Protein AF-A0A6J4HBL7-F1 (afdb_monomer_lite)

Organism: NCBI:txid169975

pLDDT: mean 72.02, std 17.52, range [40.84, 92.69]

Structure (mmCIF, N/CA/C/O backbone):
data_AF-A0A6J4HBL7-F1
#
_entry.id   AF-A0A6J4HBL7-F1
#
loop_
_atom_site.group_PDB
_atom_site.id
_atom_site.type_symbol
_atom_site.label_atom_id
_atom_site.label_alt_id
_atom_site.label_comp_id
_atom_site.label_asym_id
_atom_site.label_entity_id
_atom_site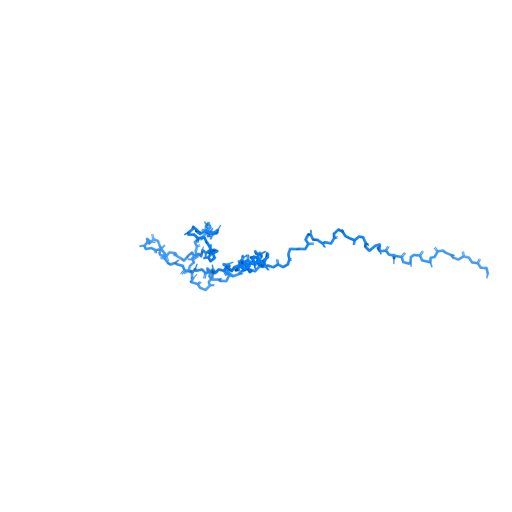.label_seq_id
_atom_site.pdbx_PDB_ins_code
_atom_site.Cartn_x
_atom_site.Cartn_y
_atom_site.Cartn_z
_atom_site.occupancy
_atom_site.B_iso_or_equiv
_atom_site.auth_seq_id
_atom_site.auth_comp_id
_atom_site.auth_asym_id
_atom_site.auth_atom_id
_atom_site.pdbx_PDB_model_num
ATOM 1 N N . MET A 1 1 ? 18.838 7.232 -39.947 1.00 42.38 1 MET A N 1
ATOM 2 C CA . MET A 1 1 ? 18.002 7.260 -38.727 1.00 42.38 1 MET A CA 1
ATOM 3 C C . MET A 1 1 ? 18.308 5.993 -37.943 1.00 42.38 1 MET A C 1
ATOM 5 O O . MET A 1 1 ? 17.717 4.961 -38.219 1.00 42.38 1 MET A O 1
ATOM 9 N N . ASN A 1 2 ? 19.298 6.032 -37.048 1.00 44.47 2 ASN A N 1
ATOM 10 C CA . ASN A 1 2 ? 19.758 4.842 -36.325 1.00 44.47 2 ASN A CA 1
ATOM 11 C C . ASN A 1 2 ? 19.153 4.865 -34.919 1.00 44.47 2 ASN A C 1
ATOM 13 O O . ASN A 1 2 ? 19.718 5.461 -34.007 1.00 44.47 2 ASN A O 1
ATOM 17 N N . GLY A 1 3 ? 17.973 4.263 -34.765 1.00 51.78 3 GLY A N 1
ATOM 18 C CA . GLY A 1 3 ? 17.323 4.060 -33.472 1.00 51.78 3 GLY A CA 1
ATOM 19 C C . GLY A 1 3 ? 18.012 2.938 -32.707 1.00 51.78 3 GLY A C 1
ATOM 20 O O . GLY A 1 3 ? 17.512 1.820 -32.660 1.00 51.78 3 GLY A O 1
ATOM 21 N N . GLN A 1 4 ? 19.185 3.215 -32.139 1.00 54.66 4 GLN A N 1
ATOM 22 C CA . GLN A 1 4 ? 19.795 2.331 -31.153 1.00 54.66 4 GLN A CA 1
ATOM 23 C C . GLN A 1 4 ? 18.934 2.393 -29.887 1.00 54.66 4 GLN A C 1
ATOM 25 O O . GLN A 1 4 ? 19.143 3.237 -29.017 1.00 54.66 4 GLN A O 1
ATOM 30 N N . GLN A 1 5 ? 17.935 1.510 -29.804 1.00 52.06 5 GLN A N 1
ATOM 31 C CA . GLN A 1 5 ? 17.314 1.118 -28.542 1.00 52.06 5 GLN A CA 1
ATOM 32 C C . GLN A 1 5 ? 18.406 0.455 -27.707 1.00 52.06 5 GLN A C 1
ATOM 34 O O . GLN A 1 5 ? 18.637 -0.750 -27.744 1.00 52.06 5 GLN A O 1
ATOM 39 N N . THR A 1 6 ? 19.160 1.296 -27.016 1.00 55.88 6 THR A N 1
ATOM 40 C CA . THR A 1 6 ? 20.059 0.887 -25.956 1.00 55.88 6 THR A CA 1
ATOM 41 C C . THR A 1 6 ? 19.244 0.045 -24.977 1.00 55.88 6 THR A C 1
ATOM 43 O O . THR A 1 6 ? 18.144 0.431 -24.587 1.00 55.88 6 THR A O 1
ATOM 46 N N . GLY A 1 7 ? 19.757 -1.133 -24.614 1.00 54.22 7 GLY A N 1
ATOM 47 C CA . GLY A 1 7 ? 19.111 -2.104 -23.721 1.00 54.22 7 GLY A CA 1
ATOM 48 C C . GLY A 1 7 ? 18.924 -1.623 -22.275 1.00 54.22 7 GLY A C 1
ATOM 49 O O . GLY A 1 7 ? 18.924 -2.437 -21.354 1.00 54.22 7 GLY A O 1
ATOM 50 N N . TRP A 1 8 ? 18.778 -0.313 -22.062 1.00 49.28 8 TRP A N 1
ATOM 51 C CA . TRP A 1 8 ? 18.300 0.291 -20.832 1.00 49.28 8 TRP A CA 1
ATOM 52 C C . TRP A 1 8 ? 16.849 -0.123 -20.640 1.00 49.28 8 TRP A C 1
ATOM 54 O O . TRP A 1 8 ? 15.918 0.561 -21.058 1.00 49.28 8 TRP A O 1
ATOM 64 N N . ARG A 1 9 ? 16.647 -1.264 -19.981 1.00 57.81 9 ARG A N 1
ATOM 65 C CA . ARG A 1 9 ? 15.373 -1.486 -19.307 1.00 57.81 9 ARG A CA 1
ATOM 66 C C . ARG A 1 9 ? 15.310 -0.427 -18.207 1.00 57.81 9 ARG A C 1
ATOM 68 O O . ARG A 1 9 ? 16.208 -0.424 -17.357 1.00 57.81 9 ARG A O 1
ATOM 75 N N . PRO A 1 10 ? 14.336 0.499 -18.234 1.00 61.62 10 PRO A N 1
ATOM 76 C CA . PRO A 1 10 ? 14.184 1.443 -17.143 1.00 61.62 10 PRO A CA 1
ATOM 77 C C . PRO A 1 10 ? 14.087 0.651 -15.831 1.00 61.62 10 PRO A C 1
ATOM 79 O O . PRO A 1 10 ? 13.518 -0.449 -15.823 1.00 61.62 10 PRO A O 1
ATOM 82 N N . PRO A 1 11 ? 14.689 1.144 -14.735 1.00 67.75 11 PRO A N 1
ATOM 83 C CA . PRO A 1 11 ? 14.583 0.471 -13.452 1.00 67.75 11 PRO A CA 1
ATOM 84 C C . PRO A 1 11 ? 13.101 0.280 -13.143 1.00 67.75 11 PRO A C 1
ATOM 86 O O . PRO A 1 11 ? 12.332 1.241 -13.199 1.00 67.75 11 PRO A O 1
ATOM 89 N N . ARG A 1 12 ? 12.705 -0.968 -12.865 1.00 72.69 12 ARG A N 1
ATOM 90 C CA . ARG A 1 12 ? 11.325 -1.297 -12.504 1.00 72.69 12 ARG A CA 1
ATOM 91 C C . ARG A 1 12 ? 10.933 -0.432 -11.314 1.00 72.69 12 ARG A C 1
ATOM 93 O O . ARG A 1 12 ? 11.519 -0.540 -10.235 1.00 72.69 12 ARG A O 1
ATOM 100 N N . ARG A 1 13 ? 9.994 0.479 -11.548 1.00 81.81 13 ARG A N 1
ATOM 101 C CA . ARG A 1 13 ? 9.453 1.367 -10.530 1.00 81.81 13 ARG A CA 1
ATOM 102 C C . ARG A 1 13 ? 8.247 0.685 -9.922 1.00 81.81 13 ARG A C 1
ATOM 104 O O . ARG A 1 13 ? 7.348 0.239 -10.626 1.00 81.81 13 ARG A O 1
ATOM 111 N N . PHE A 1 14 ? 8.268 0.601 -8.605 1.00 85.88 14 PHE A N 1
ATOM 112 C CA . PHE A 1 14 ? 7.190 0.020 -7.835 1.00 85.88 14 PHE A CA 1
ATOM 113 C C . PHE A 1 14 ? 6.673 1.064 -6.857 1.00 85.88 14 PHE A C 1
ATOM 115 O O . PHE A 1 14 ? 7.455 1.747 -6.186 1.00 85.88 14 PHE A O 1
ATOM 122 N N . SER A 1 15 ? 5.354 1.143 -6.753 1.00 87.56 15 SER A N 1
ATOM 123 C CA . SER A 1 15 ? 4.650 2.082 -5.888 1.00 87.56 15 SER A CA 1
ATOM 124 C C . SER A 1 15 ? 3.736 1.314 -4.943 1.00 87.56 15 SER A C 1
ATOM 126 O O . SER A 1 15 ? 3.088 0.350 -5.344 1.00 87.56 15 SER A O 1
ATOM 128 N N . VAL A 1 16 ? 3.691 1.732 -3.677 1.00 89.50 16 VAL A N 1
ATOM 129 C CA . VAL A 1 16 ? 2.739 1.203 -2.690 1.00 89.50 16 VAL A CA 1
ATOM 130 C C . VAL A 1 16 ? 1.545 2.140 -2.646 1.00 89.50 16 VAL A C 1
ATOM 132 O O . VAL A 1 16 ? 1.713 3.355 -2.557 1.00 89.50 16 VAL A O 1
ATOM 135 N N . THR A 1 17 ? 0.346 1.581 -2.647 1.00 90.12 17 THR A N 1
ATOM 136 C CA . THR A 1 17 ? -0.903 2.312 -2.455 1.00 90.12 17 THR A CA 1
ATOM 137 C C . THR A 1 17 ? -1.654 1.693 -1.288 1.00 90.12 17 THR A C 1
ATOM 139 O O . THR A 1 17 ? -1.721 0.472 -1.164 1.00 90.12 17 THR A O 1
ATOM 142 N N . VAL A 1 18 ? -2.211 2.531 -0.416 1.00 91.88 18 VAL A N 1
ATOM 143 C CA . VAL A 1 18 ? -3.063 2.101 0.696 1.00 91.88 18 VAL A CA 1
ATOM 144 C C . VAL A 1 18 ? -4.490 2.515 0.395 1.00 91.88 18 VAL A C 1
ATOM 146 O O . VAL A 1 18 ? -4.752 3.658 0.031 1.00 91.88 18 VAL A O 1
ATOM 149 N N . GLN A 1 19 ? -5.412 1.574 0.541 1.00 89.25 19 GLN A N 1
ATOM 150 C CA . GLN A 1 19 ? -6.821 1.767 0.235 1.00 89.25 19 GLN A CA 1
ATOM 151 C C . GLN A 1 19 ? -7.685 1.294 1.402 1.00 89.25 19 GLN A C 1
ATOM 153 O O . GLN A 1 19 ? -7.411 0.271 2.035 1.00 89.25 19 GLN A O 1
ATOM 158 N N . ARG A 1 20 ? -8.756 2.042 1.669 1.00 86.88 20 ARG A N 1
ATOM 159 C CA . ARG A 1 20 ? -9.786 1.673 2.641 1.00 86.88 20 ARG A CA 1
ATOM 160 C C . ARG A 1 20 ? -10.917 0.958 1.917 1.00 86.88 20 ARG A C 1
ATOM 162 O O . ARG A 1 20 ? -11.417 1.481 0.921 1.00 86.88 20 ARG A O 1
ATOM 169 N N . LEU A 1 21 ? -11.344 -0.211 2.397 1.00 82.44 21 LEU A N 1
ATOM 170 C CA . LEU A 1 21 ? -12.498 -0.877 1.786 1.00 82.44 21 LEU A CA 1
ATOM 171 C C . LEU A 1 21 ? -13.805 -0.233 2.246 1.00 82.44 21 LEU A C 1
ATOM 173 O O . LEU A 1 21 ? -13.960 0.167 3.398 1.00 82.44 21 LEU A O 1
ATOM 177 N N . ALA A 1 22 ? -14.766 -0.177 1.325 1.00 75.31 22 ALA A N 1
ATOM 178 C CA . ALA A 1 22 ? -16.072 0.438 1.543 1.00 75.31 22 ALA A CA 1
ATOM 179 C C . ALA A 1 22 ? -17.042 -0.422 2.381 1.00 75.31 22 ALA A C 1
ATOM 181 O O . ALA A 1 22 ? -18.160 0.014 2.645 1.00 75.31 22 ALA A O 1
ATOM 182 N N . ARG A 1 23 ? -16.654 -1.640 2.795 1.00 66.81 23 ARG A N 1
ATOM 183 C CA . ARG A 1 23 ? -17.502 -2.527 3.608 1.00 66.81 23 ARG A CA 1
ATOM 184 C C . ARG A 1 23 ? -17.095 -2.497 5.083 1.00 66.81 23 ARG A C 1
ATOM 186 O O . ARG A 1 23 ? -15.920 -2.708 5.363 1.00 66.81 23 ARG A O 1
ATOM 193 N N . PRO A 1 24 ? -18.042 -2.293 6.016 1.00 64.00 24 PRO A N 1
ATOM 194 C CA . PRO A 1 24 ? -17.804 -2.474 7.444 1.00 64.00 24 PRO A CA 1
ATOM 195 C C . PRO A 1 24 ? -17.373 -3.915 7.781 1.00 64.00 24 PRO A C 1
ATOM 197 O O . PRO A 1 24 ? -17.942 -4.848 7.208 1.00 64.00 24 PRO A O 1
ATOM 200 N N . PRO A 1 25 ? -16.436 -4.114 8.729 1.00 66.19 25 PRO A N 1
ATOM 201 C CA . PRO A 1 25 ? -15.584 -3.089 9.348 1.00 66.19 25 PRO A CA 1
ATOM 202 C C . PRO A 1 25 ? -14.644 -2.520 8.285 1.00 66.19 25 PRO A C 1
ATOM 204 O O . PRO A 1 25 ? -13.990 -3.323 7.654 1.00 66.19 25 PRO A O 1
ATOM 207 N N . MET A 1 26 ? -14.608 -1.197 8.061 1.00 78.88 26 MET A N 1
ATOM 208 C CA . MET A 1 26 ? -13.858 -0.537 6.972 1.00 78.88 26 MET A CA 1
ATOM 209 C C . MET A 1 26 ? -12.348 -0.767 7.135 1.00 78.88 26 MET A C 1
ATOM 211 O O . MET A 1 26 ? -11.690 0.045 7.791 1.00 78.88 26 MET A O 1
ATOM 215 N N . PRO A 1 27 ? -11.764 -1.845 6.587 1.00 86.12 27 PRO A N 1
ATOM 216 C CA . PRO A 1 27 ? -10.393 -2.182 6.865 1.00 86.12 27 PRO A CA 1
ATOM 217 C C . PRO A 1 27 ? -9.488 -1.443 5.888 1.00 86.12 27 PRO A C 1
ATOM 219 O O . PRO A 1 27 ? -9.872 -1.094 4.765 1.00 86.12 27 PRO A O 1
ATOM 222 N N . TRP A 1 28 ? -8.244 -1.273 6.294 1.00 89.00 28 TRP A N 1
ATOM 223 C CA . TRP A 1 28 ? -7.183 -0.802 5.427 1.00 89.00 28 TRP A CA 1
ATOM 224 C C . TRP A 1 28 ? -6.468 -1.986 4.792 1.00 89.00 28 TRP A C 1
ATOM 226 O O . TRP A 1 28 ? -6.266 -3.030 5.410 1.00 89.00 28 TRP A O 1
ATOM 236 N N . THR A 1 29 ? -6.082 -1.835 3.536 1.00 91.69 29 THR A N 1
ATOM 237 C CA . THR A 1 29 ? -5.242 -2.795 2.824 1.00 91.69 29 THR A CA 1
ATOM 238 C C . THR A 1 29 ? -4.229 -2.041 1.975 1.00 91.69 29 THR A C 1
ATOM 240 O O . THR A 1 29 ? -4.399 -0.852 1.700 1.00 91.69 29 THR A O 1
ATOM 243 N N . TRP A 1 30 ? -3.154 -2.719 1.594 1.00 92.00 30 TRP A N 1
ATOM 244 C CA . TRP A 1 30 ? -2.108 -2.170 0.746 1.00 92.00 30 TRP A CA 1
ATOM 245 C C . TRP A 1 30 ? -1.947 -3.013 -0.515 1.00 92.00 30 TRP A C 1
ATOM 247 O O . TRP A 1 30 ? -2.160 -4.230 -0.511 1.00 92.00 30 TRP A O 1
ATOM 257 N N . THR A 1 31 ? -1.528 -2.344 -1.581 1.00 92.69 31 THR A N 1
ATOM 258 C CA . THR A 1 31 ? -1.309 -2.924 -2.901 1.00 92.69 31 THR A CA 1
ATOM 259 C C . THR A 1 31 ? -0.030 -2.336 -3.489 1.00 92.69 31 THR A C 1
ATOM 261 O O . THR A 1 31 ? 0.255 -1.154 -3.311 1.00 92.69 31 THR A O 1
ATOM 264 N N . ILE A 1 32 ? 0.769 -3.163 -4.152 1.00 91.38 32 ILE A N 1
ATOM 265 C CA . ILE A 1 32 ? 1.981 -2.773 -4.866 1.00 91.38 32 ILE A CA 1
ATOM 266 C C . ILE A 1 32 ? 1.679 -2.838 -6.354 1.00 91.38 32 ILE A C 1
ATOM 268 O O . ILE A 1 32 ? 1.275 -3.884 -6.863 1.00 91.38 32 ILE A O 1
ATOM 272 N N . HIS A 1 33 ? 1.905 -1.722 -7.033 1.00 88.88 33 HIS A N 1
ATOM 273 C CA . HIS A 1 33 ? 1.780 -1.588 -8.476 1.00 88.88 33 HIS A CA 1
ATOM 274 C C . HIS A 1 33 ? 3.176 -1.459 -9.085 1.00 88.88 33 HIS A C 1
ATOM 276 O O . HIS A 1 33 ? 4.033 -0.766 -8.531 1.00 88.88 33 HIS A O 1
ATOM 282 N N . GLU A 1 34 ? 3.406 -2.145 -10.201 1.00 86.81 34 GLU A N 1
ATOM 283 C CA . GLU A 1 34 ? 4.555 -1.887 -11.071 1.00 86.81 34 GLU A CA 1
ATOM 284 C C . GLU A 1 34 ? 4.125 -0.823 -12.089 1.00 86.81 34 GLU A C 1
ATOM 286 O O . GLU A 1 34 ? 3.0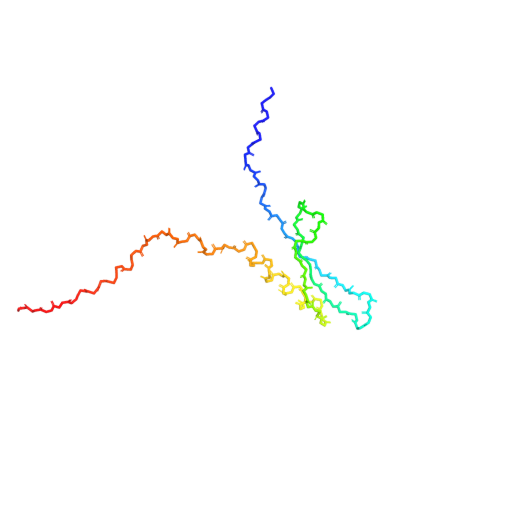30 -0.918 -12.632 1.00 86.81 34 GLU A O 1
ATOM 291 N N . ASP A 1 35 ? 4.953 0.196 -12.319 1.00 80.38 35 ASP A N 1
ATOM 292 C CA . ASP A 1 35 ? 4.614 1.377 -13.144 1.00 80.38 35 ASP A CA 1
ATOM 293 C C . ASP A 1 35 ? 4.199 1.007 -14.584 1.00 80.38 35 ASP A C 1
ATOM 295 O O . ASP A 1 35 ? 3.410 1.703 -15.212 1.00 80.38 35 ASP A O 1
ATOM 299 N N . ASP A 1 36 ? 4.713 -0.121 -15.084 1.00 77.62 36 ASP A N 1
ATOM 300 C CA . ASP A 1 36 ? 4.454 -0.652 -16.428 1.00 77.62 36 ASP A CA 1
ATOM 301 C C . ASP A 1 36 ? 3.262 -1.636 -16.466 1.00 77.62 36 ASP A C 1
ATOM 303 O O . ASP A 1 36 ? 2.845 -2.079 -17.534 1.00 77.62 36 ASP A O 1
ATOM 307 N N . ALA A 1 37 ? 2.693 -1.991 -15.306 1.00 76.38 37 ALA A N 1
ATOM 308 C CA . ALA A 1 37 ? 1.644 -2.997 -15.185 1.00 76.38 37 ALA A CA 1
ATOM 309 C C . ALA A 1 37 ? 0.282 -2.373 -14.852 1.00 76.38 37 ALA A C 1
ATOM 311 O O . ALA A 1 37 ? 0.109 -1.654 -13.869 1.00 76.38 37 ALA A O 1
ATOM 312 N N . THR A 1 38 ? -0.732 -2.720 -15.648 1.00 75.56 38 THR A N 1
ATOM 313 C CA . THR A 1 38 ? -2.131 -2.356 -15.366 1.00 75.56 38 THR A CA 1
ATOM 314 C C . THR A 1 38 ? -2.684 -3.106 -14.152 1.00 75.56 38 THR A C 1
ATOM 316 O O . THR A 1 38 ? -3.567 -2.604 -13.456 1.00 75.56 38 THR A O 1
ATOM 319 N N . GLU A 1 39 ? -2.162 -4.300 -13.874 1.00 82.56 39 GLU A N 1
ATOM 320 C CA . GLU A 1 39 ? -2.597 -5.124 -12.752 1.00 82.56 39 GLU A CA 1
ATOM 321 C C . GLU A 1 39 ? -1.716 -4.922 -11.513 1.00 82.56 39 GLU A C 1
ATOM 323 O O . GLU A 1 39 ? -0.504 -4.715 -11.623 1.00 82.56 39 GLU A O 1
ATOM 328 N N . PRO A 1 40 ? -2.304 -4.998 -10.306 1.00 82.88 40 PRO A N 1
ATOM 329 C CA . PRO A 1 40 ? -1.534 -4.932 -9.077 1.00 82.88 40 PRO A CA 1
ATOM 330 C C . PRO A 1 40 ? -0.570 -6.117 -8.994 1.00 82.88 40 PRO A C 1
ATOM 332 O O . PRO A 1 40 ? -0.989 -7.272 -8.920 1.00 82.88 40 PRO A O 1
ATOM 335 N N . TYR A 1 41 ? 0.726 -5.816 -8.945 1.00 85.44 41 TYR A N 1
ATOM 336 C CA . TYR A 1 41 ? 1.787 -6.814 -8.830 1.00 85.44 41 TYR A CA 1
ATOM 337 C C . TYR A 1 41 ? 1.647 -7.635 -7.544 1.00 85.44 41 TYR A C 1
ATOM 339 O O . TYR A 1 41 ? 1.817 -8.854 -7.537 1.00 85.44 41 TYR A O 1
ATOM 347 N N . HIS A 1 42 ? 1.313 -6.968 -6.436 1.00 86.00 42 HIS A N 1
ATOM 348 C CA . HIS A 1 42 ? 1.061 -7.652 -5.178 1.00 86.00 42 HIS A CA 1
ATOM 349 C C . HIS A 1 42 ? -0.042 -6.972 -4.379 1.00 86.00 42 HIS A C 1
ATOM 351 O O . HIS A 1 42 ? -0.100 -5.752 -4.292 1.00 86.00 42 HIS A O 1
ATOM 357 N N . ARG A 1 43 ? -0.908 -7.765 -3.754 1.00 85.50 43 ARG A N 1
ATOM 358 C CA . ARG A 1 43 ? -1.984 -7.281 -2.888 1.00 85.50 43 ARG A CA 1
ATOM 359 C C . ARG A 1 43 ? -1.839 -7.902 -1.513 1.00 85.50 43 ARG A C 1
ATOM 361 O O . ARG A 1 43 ? -1.494 -9.079 -1.406 1.00 85.50 43 ARG A O 1
ATOM 368 N N . SER A 1 44 ? -2.138 -7.136 -0.472 1.00 84.75 44 SER A N 1
ATOM 369 C CA . SER A 1 44 ? -2.207 -7.696 0.870 1.00 84.75 44 SER A CA 1
ATOM 370 C C . SER A 1 44 ? -3.340 -8.716 0.961 1.00 84.75 44 SER A C 1
ATOM 372 O O . SER A 1 44 ? -4.493 -8.420 0.643 1.00 84.75 44 SER A O 1
ATOM 374 N N . SER A 1 45 ? -3.021 -9.905 1.467 1.00 84.06 45 SER A N 1
ATOM 375 C CA . SER A 1 45 ? -4.019 -10.901 1.878 1.00 84.06 45 SER A CA 1
ATOM 376 C C . SER A 1 45 ? -4.639 -10.583 3.243 1.00 84.06 45 SER A C 1
ATOM 378 O O . SER A 1 45 ? -5.578 -11.254 3.661 1.00 84.06 45 SER A O 1
ATOM 380 N N . ARG A 1 46 ? -4.091 -9.597 3.969 1.00 85.06 46 ARG A N 1
ATOM 381 C CA . ARG A 1 46 ? -4.544 -9.190 5.304 1.00 85.06 46 ARG A CA 1
ATOM 382 C C . ARG A 1 46 ? -5.169 -7.803 5.281 1.00 85.06 46 ARG A C 1
ATOM 384 O O . ARG A 1 46 ? -4.789 -6.939 4.490 1.00 85.06 46 ARG A O 1
ATOM 391 N N . PHE A 1 47 ? -6.087 -7.612 6.213 1.00 87.81 47 PHE A N 1
ATOM 392 C CA . PHE A 1 47 ? -6.751 -6.353 6.494 1.00 87.81 47 PHE A CA 1
ATOM 393 C C . PHE A 1 47 ? -6.207 -5.757 7.793 1.00 87.81 47 PHE A C 1
ATOM 395 O O . PHE A 1 47 ? -5.954 -6.492 8.747 1.00 87.81 47 PHE A O 1
ATOM 402 N N . TYR A 1 48 ? -6.030 -4.440 7.809 1.00 87.25 48 TYR A N 1
ATOM 403 C CA . TYR A 1 48 ? -5.426 -3.678 8.899 1.00 87.25 48 TYR A CA 1
ATOM 404 C C . TYR A 1 48 ? -6.432 -2.696 9.499 1.00 87.25 48 TYR A C 1
ATOM 406 O O . TYR A 1 48 ? -7.339 -2.221 8.811 1.00 87.25 48 TYR A O 1
ATOM 414 N N . GLY A 1 49 ? -6.256 -2.374 10.782 1.00 85.75 49 GLY A N 1
ATOM 415 C CA . GLY A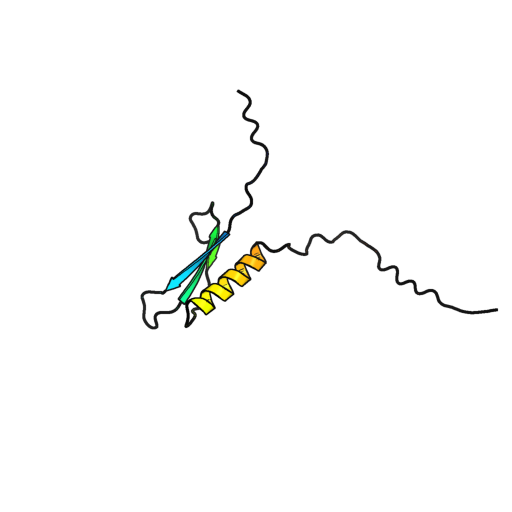 1 49 ? -7.086 -1.385 11.479 1.00 85.75 49 GLY A CA 1
ATOM 416 C C . GLY A 1 49 ? -6.764 0.064 11.100 1.00 85.75 49 GLY A C 1
ATOM 417 O O . GLY A 1 49 ? -7.634 0.925 11.213 1.00 85.75 49 GLY A O 1
ATOM 418 N N . SER A 1 50 ? -5.554 0.314 10.585 1.00 88.44 50 SER A N 1
ATOM 419 C CA . SER A 1 50 ? -5.019 1.662 10.350 1.00 88.44 50 SER A CA 1
ATOM 420 C C . SER A 1 50 ? -4.292 1.779 9.010 1.00 88.44 50 SER A C 1
ATOM 422 O O . SER A 1 50 ? -3.693 0.814 8.521 1.00 88.44 50 SER A O 1
ATOM 424 N N . ALA A 1 51 ? -4.310 2.983 8.434 1.00 89.00 51 ALA A N 1
ATOM 425 C CA . ALA A 1 51 ? -3.638 3.284 7.172 1.00 89.00 51 ALA A CA 1
ATOM 426 C C . ALA A 1 51 ? -2.112 3.185 7.306 1.00 89.00 51 ALA A C 1
ATOM 428 O O . ALA A 1 51 ? -1.446 2.662 6.416 1.00 89.00 51 ALA A O 1
ATOM 429 N N . GLU A 1 52 ? -1.567 3.638 8.434 1.00 91.00 52 GLU A N 1
ATOM 430 C CA . GLU A 1 52 ? -0.140 3.619 8.751 1.00 91.00 52 GLU A CA 1
ATOM 431 C C . GLU A 1 52 ? 0.391 2.190 8.840 1.00 91.00 52 GLU A C 1
ATOM 433 O O . GLU A 1 52 ? 1.466 1.894 8.323 1.00 91.00 52 GLU A O 1
ATOM 438 N N . GLU A 1 53 ? -0.382 1.290 9.448 1.00 89.94 53 GLU A N 1
ATOM 439 C CA . GLU A 1 53 ? -0.016 -0.119 9.589 1.00 89.94 53 GLU A CA 1
ATOM 440 C C . GLU A 1 53 ? 0.009 -0.809 8.218 1.00 89.94 53 GLU A C 1
ATOM 442 O O . GLU A 1 53 ? 0.985 -1.476 7.868 1.00 89.94 53 GLU A O 1
ATOM 447 N N . ALA A 1 54 ? -1.007 -0.557 7.384 1.00 90.88 54 ALA A N 1
ATOM 448 C CA . ALA A 1 54 ? -1.027 -1.031 6.004 1.00 90.88 54 ALA A CA 1
ATOM 449 C C . ALA A 1 54 ? 0.141 -0.451 5.181 1.00 90.88 54 ALA A C 1
ATOM 451 O O . ALA A 1 54 ? 0.807 -1.184 4.448 1.00 90.88 54 ALA A O 1
ATOM 452 N N . TRP A 1 55 ? 0.433 0.844 5.328 1.00 90.19 55 TRP A N 1
ATOM 453 C CA . TRP A 1 55 ? 1.536 1.514 4.636 1.00 90.19 55 TRP A CA 1
ATOM 454 C C . TRP A 1 55 ? 2.896 0.941 5.034 1.00 90.19 55 TRP A C 1
ATOM 456 O O . TRP A 1 55 ? 3.711 0.625 4.165 1.00 90.19 55 TRP A O 1
ATOM 466 N N . ALA A 1 56 ? 3.137 0.768 6.335 1.00 91.75 56 ALA A N 1
ATOM 467 C CA . ALA A 1 56 ? 4.385 0.235 6.865 1.00 91.75 56 ALA A CA 1
ATOM 468 C C . ALA A 1 56 ? 4.663 -1.175 6.328 1.00 91.75 56 ALA A C 1
ATOM 470 O O . ALA A 1 56 ? 5.777 -1.456 5.876 1.00 91.75 56 ALA A O 1
ATOM 471 N N . VAL A 1 57 ? 3.646 -2.045 6.299 1.00 91.44 57 VAL A N 1
ATOM 472 C CA . VAL A 1 57 ? 3.801 -3.400 5.753 1.00 91.44 57 VAL A CA 1
ATOM 473 C C . VAL A 1 57 ? 4.016 -3.376 4.239 1.00 91.44 57 VAL A C 1
ATOM 475 O O . VAL A 1 57 ? 4.922 -4.052 3.748 1.00 91.44 57 VAL A O 1
ATOM 478 N N . GLY A 1 58 ? 3.247 -2.573 3.497 1.00 91.31 58 GLY A N 1
ATOM 479 C CA . GLY A 1 58 ? 3.424 -2.432 2.051 1.00 91.31 58 GLY A CA 1
ATOM 480 C C . GLY A 1 58 ? 4.817 -1.914 1.680 1.00 91.31 58 GLY A C 1
ATOM 481 O O . GLY A 1 58 ? 5.452 -2.443 0.769 1.00 91.31 58 GLY A O 1
ATOM 482 N N . ARG A 1 59 ? 5.353 -0.946 2.435 1.00 89.25 59 ARG A N 1
ATOM 483 C CA . ARG A 1 59 ? 6.725 -0.437 2.273 1.00 89.25 59 ARG A CA 1
ATOM 484 C C . ARG A 1 59 ? 7.778 -1.487 2.602 1.00 89.25 59 ARG A C 1
ATOM 486 O O . ARG A 1 59 ? 8.729 -1.617 1.841 1.00 89.25 59 ARG A O 1
ATOM 493 N N . ALA A 1 60 ? 7.608 -2.259 3.673 1.00 90.06 60 ALA A N 1
ATOM 494 C CA . ALA A 1 60 ? 8.527 -3.346 4.005 1.00 90.06 60 ALA A CA 1
ATOM 495 C C . ALA A 1 60 ? 8.569 -4.418 2.900 1.00 90.06 60 ALA A C 1
ATOM 497 O O 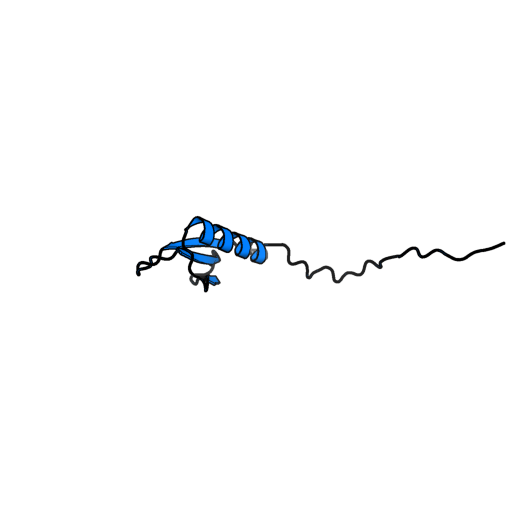. ALA A 1 60 ? 9.643 -4.908 2.554 1.00 90.06 60 ALA A O 1
ATOM 498 N N . MET A 1 61 ? 7.417 -4.750 2.308 1.00 87.88 61 MET A N 1
ATOM 499 C CA . MET A 1 61 ? 7.348 -5.661 1.162 1.00 87.88 61 MET A CA 1
ATOM 500 C C . MET A 1 61 ? 7.979 -5.058 -0.090 1.00 87.88 61 MET A C 1
ATOM 502 O O . MET A 1 61 ? 8.763 -5.733 -0.750 1.00 87.88 61 MET A O 1
ATOM 506 N N . LEU A 1 62 ? 7.722 -3.780 -0.374 1.00 86.75 62 LEU A N 1
ATOM 507 C CA . LEU A 1 62 ? 8.386 -3.061 -1.457 1.00 86.75 62 LEU A CA 1
ATOM 508 C C . LEU A 1 62 ? 9.914 -3.100 -1.294 1.00 86.75 62 LEU A C 1
ATOM 510 O O . LEU A 1 62 ? 10.615 -3.447 -2.236 1.00 86.75 62 LEU A O 1
ATOM 514 N N . THR A 1 63 ? 10.433 -2.831 -0.094 1.00 85.69 63 THR A N 1
ATOM 515 C CA . THR A 1 63 ? 11.871 -2.913 0.200 1.00 85.69 63 THR A CA 1
ATOM 516 C C . THR A 1 63 ? 12.427 -4.323 0.018 1.00 85.69 63 THR A C 1
ATOM 518 O O . THR A 1 63 ? 13.580 -4.459 -0.365 1.00 85.69 63 THR A O 1
ATOM 521 N N . ARG A 1 64 ? 11.640 -5.382 0.245 1.00 83.19 64 ARG A N 1
ATOM 522 C CA . ARG A 1 64 ? 12.057 -6.761 -0.071 1.00 83.19 64 ARG A CA 1
ATOM 523 C C . ARG A 1 64 ? 12.079 -7.035 -1.575 1.00 83.19 64 ARG A C 1
ATOM 525 O O . ARG A 1 64 ? 12.944 -7.774 -2.025 1.00 83.19 64 ARG A O 1
ATOM 532 N N . LEU A 1 65 ? 11.158 -6.442 -2.335 1.00 78.00 65 LEU A N 1
ATOM 533 C CA . LEU A 1 65 ? 11.095 -6.574 -3.795 1.00 78.00 65 LEU A CA 1
ATOM 534 C C . LEU A 1 65 ? 12.217 -5.803 -4.501 1.00 78.00 65 LEU A C 1
ATOM 536 O O . LEU A 1 65 ? 12.774 -6.291 -5.478 1.00 78.00 65 LEU A O 1
ATOM 540 N N . THR A 1 66 ? 12.546 -4.605 -4.013 1.00 75.19 66 THR A N 1
ATOM 541 C CA . THR A 1 66 ? 13.582 -3.733 -4.594 1.00 75.19 66 THR A CA 1
ATOM 542 C C . THR A 1 66 ? 14.928 -3.842 -3.887 1.00 75.19 66 THR A C 1
ATOM 544 O O . THR A 1 66 ? 15.900 -3.218 -4.308 1.00 75.19 66 THR A O 1
ATOM 547 N N . GLY A 1 67 ? 14.981 -4.556 -2.766 1.00 67.56 67 GLY A N 1
ATOM 548 C CA . GLY A 1 67 ? 16.200 -4.771 -2.005 1.00 67.56 67 GLY A CA 1
ATOM 549 C C . GLY A 1 67 ? 17.199 -5.599 -2.812 1.00 67.56 67 GLY A C 1
ATOM 550 O O . GLY A 1 67 ? 16.797 -6.396 -3.663 1.00 67.56 67 GLY A O 1
ATOM 551 N N . PRO A 1 68 ? 18.507 -5.434 -2.562 1.00 55.31 68 PRO A N 1
ATOM 552 C CA . PRO A 1 68 ? 19.509 -6.288 -3.172 1.00 55.31 68 PRO A CA 1
ATOM 553 C C . PRO A 1 68 ? 19.246 -7.718 -2.707 1.00 55.31 68 PRO A C 1
ATOM 555 O O . PRO A 1 68 ? 19.419 -8.051 -1.536 1.00 55.31 68 PRO A O 1
ATOM 558 N N . ASN A 1 69 ? 18.784 -8.555 -3.627 1.00 48.91 69 ASN A N 1
ATOM 559 C CA . ASN A 1 69 ? 18.653 -9.978 -3.397 1.00 48.91 69 ASN A CA 1
ATOM 560 C C . ASN A 1 69 ? 20.050 -10.521 -3.025 1.00 48.91 69 ASN A C 1
ATOM 562 O O . ASN A 1 69 ? 20.959 -10.398 -3.848 1.00 48.91 69 ASN A O 1
ATOM 566 N N . PRO A 1 70 ? 20.294 -11.096 -1.831 1.00 48.84 70 PRO A N 1
ATOM 567 C CA . PRO A 1 70 ? 21.626 -11.598 -1.495 1.00 48.84 70 PRO A CA 1
ATOM 568 C C . PRO A 1 70 ? 22.036 -12.860 -2.282 1.00 48.84 70 PRO A C 1
ATOM 570 O O . PRO A 1 70 ? 23.132 -13.371 -2.064 1.00 48.84 70 PRO A O 1
ATOM 573 N N . VAL A 1 71 ? 21.235 -13.366 -3.229 1.00 50.50 71 VAL A N 1
ATOM 574 C CA . VAL A 1 71 ? 21.562 -14.585 -4.007 1.00 50.50 71 VAL A CA 1
ATOM 575 C C . VAL A 1 71 ? 22.437 -14.362 -5.246 1.00 50.50 71 VAL A C 1
ATOM 577 O O . VAL A 1 71 ? 22.341 -15.098 -6.223 1.00 50.50 71 VAL A O 1
ATOM 580 N N . THR A 1 72 ? 23.390 -13.435 -5.174 1.00 50.34 72 THR A N 1
ATOM 581 C CA . THR A 1 72 ? 24.552 -13.465 -6.081 1.00 50.34 72 THR A CA 1
ATOM 582 C C . THR A 1 72 ? 25.867 -13.254 -5.338 1.00 50.34 72 THR A C 1
ATOM 584 O O . THR A 1 72 ? 26.723 -12.473 -5.741 1.00 50.34 72 THR A O 1
ATOM 587 N N . ARG A 1 73 ? 26.066 -14.002 -4.246 1.00 49.53 73 ARG A N 1
ATOM 588 C CA . ARG A 1 73 ? 27.415 -14.322 -3.754 1.00 49.53 73 ARG A CA 1
ATOM 589 C C . ARG A 1 73 ? 27.650 -15.8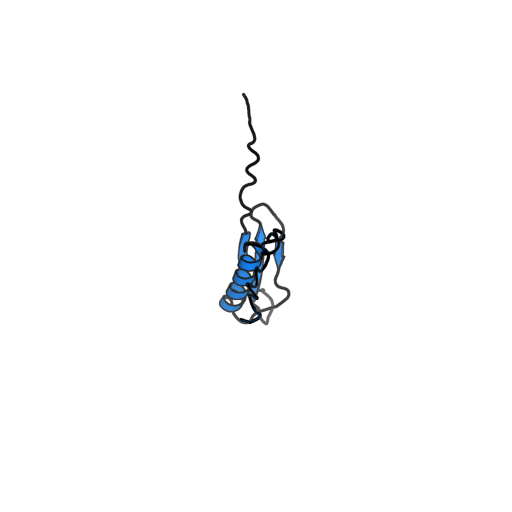33 -3.768 1.00 49.53 73 ARG A C 1
ATOM 591 O O . ARG A 1 73 ? 28.048 -16.424 -2.776 1.00 49.53 73 ARG A O 1
ATOM 598 N N . THR A 1 74 ? 27.446 -16.454 -4.929 1.00 50.88 74 THR A N 1
ATOM 599 C CA . THR A 1 74 ? 28.166 -17.686 -5.288 1.00 50.88 74 THR A CA 1
ATOM 600 C C . THR A 1 74 ? 29.432 -17.268 -6.025 1.00 50.88 74 THR A C 1
ATOM 602 O O . THR A 1 74 ? 29.554 -17.375 -7.237 1.00 50.88 74 THR A O 1
ATOM 605 N N . GLY A 1 75 ? 30.354 -16.685 -5.274 1.00 46.28 75 GLY A N 1
ATOM 606 C CA . GLY A 1 75 ? 31.711 -16.402 -5.704 1.00 46.28 75 GLY A CA 1
ATOM 607 C C . GLY A 1 75 ? 32.555 -16.680 -4.485 1.00 46.28 75 GLY A C 1
ATOM 608 O O . GLY A 1 75 ? 32.547 -15.887 -3.547 1.00 46.28 75 GLY A O 1
ATOM 609 N N . GLY A 1 76 ? 33.144 -17.874 -4.448 1.00 52.44 76 GLY A N 1
ATOM 610 C CA . GLY A 1 76 ? 33.924 -18.340 -3.319 1.00 52.44 76 GLY A CA 1
ATOM 611 C C . GLY A 1 76 ? 34.955 -17.294 -2.925 1.00 52.44 76 GLY A C 1
ATOM 612 O O . GLY A 1 76 ? 35.828 -16.926 -3.702 1.00 52.44 76 GLY A O 1
ATOM 613 N N . THR A 1 77 ? 34.873 -16.826 -1.693 1.00 47.72 77 THR A N 1
ATOM 614 C CA . THR A 1 77 ? 36.063 -16.369 -0.997 1.00 47.72 77 THR A CA 1
ATOM 615 C C . THR A 1 77 ? 36.118 -17.228 0.239 1.00 47.72 77 THR A C 1
ATOM 617 O O . THR A 1 77 ? 35.443 -16.986 1.234 1.00 47.72 77 THR A O 1
ATOM 620 N N . ARG A 1 78 ? 36.812 -18.350 0.037 1.00 48.25 78 ARG A N 1
ATOM 621 C CA . ARG A 1 78 ? 37.447 -19.188 1.042 1.00 48.25 78 ARG A CA 1
ATOM 622 C C . ARG A 1 78 ? 37.575 -18.422 2.357 1.00 48.25 78 ARG A C 1
ATOM 624 O O . ARG A 1 78 ? 38.301 -17.433 2.422 1.00 48.25 78 ARG A O 1
ATOM 631 N N . CYS A 1 79 ? 36.887 -18.895 3.391 1.00 40.84 79 CYS A N 1
ATOM 632 C CA . CYS A 1 79 ? 37.327 -18.640 4.749 1.00 40.84 79 CYS A CA 1
ATOM 633 C C . CYS A 1 79 ? 38.712 -19.285 4.847 1.00 40.84 79 CYS A C 1
ATOM 635 O O . CYS A 1 79 ? 38.820 -20.485 5.089 1.00 40.84 79 CYS A O 1
ATOM 637 N N . GLU A 1 80 ? 39.776 -18.525 4.588 1.00 48.94 80 GLU A N 1
ATOM 638 C CA . GLU A 1 80 ? 41.066 -18.851 5.181 1.00 48.94 80 GLU A CA 1
ATOM 639 C C . GLU A 1 80 ? 40.906 -18.568 6.666 1.00 48.94 80 GLU A C 1
ATOM 641 O O . GLU A 1 80 ? 41.221 -17.503 7.187 1.00 48.94 80 GLU A O 1
ATOM 646 N N . VAL A 1 81 ? 40.309 -19.553 7.337 1.00 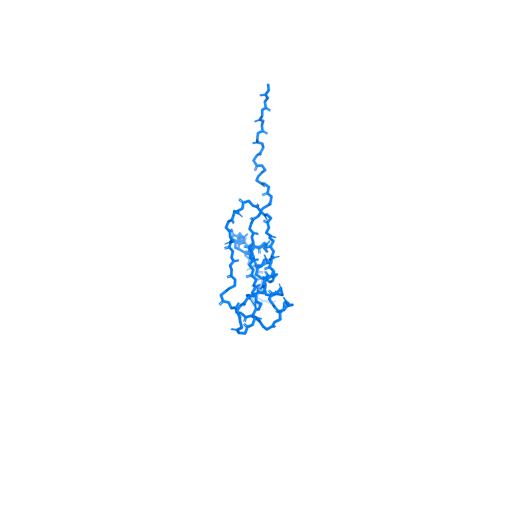46.31 81 VAL A N 1
ATOM 647 C CA . VAL A 1 81 ? 40.656 -19.838 8.707 1.00 46.31 81 VAL A CA 1
ATOM 648 C C . VAL A 1 81 ? 42.160 -20.103 8.673 1.00 46.31 81 VAL A C 1
ATOM 650 O O . VAL A 1 81 ? 42.629 -21.141 8.209 1.00 46.31 81 VAL A O 1
ATOM 653 N N . SER A 1 82 ? 42.941 -19.101 9.059 1.00 48.50 82 SER A N 1
ATOM 654 C CA . SER A 1 82 ? 44.337 -19.308 9.419 1.00 48.50 82 SER A CA 1
ATOM 655 C C . SER A 1 82 ? 44.351 -20.076 10.739 1.00 48.50 82 SER A C 1
ATOM 657 O O . SER A 1 82 ? 44.665 -19.532 11.793 1.00 48.50 82 SER A O 1
ATOM 659 N N . GLU A 1 83 ? 43.958 -21.349 10.688 1.00 53.50 83 GLU A N 1
ATOM 660 C CA . GLU A 1 83 ? 44.299 -22.352 11.689 1.00 53.50 83 GLU A CA 1
ATOM 661 C C . GLU A 1 83 ? 45.775 -22.699 11.479 1.00 53.50 83 GLU A C 1
ATOM 663 O O . GLU A 1 83 ? 46.144 -23.672 10.829 1.00 53.50 83 GLU A O 1
ATOM 668 N N . GLY A 1 84 ? 46.634 -21.809 11.973 1.00 46.31 84 GLY A N 1
ATOM 669 C CA . GLY A 1 84 ? 48.074 -22.000 12.066 1.00 46.31 84 GLY A CA 1
ATOM 670 C C . GLY A 1 84 ? 48.468 -22.440 13.471 1.00 46.31 84 GLY A C 1
ATOM 671 O O . GLY A 1 84 ? 49.103 -21.682 14.196 1.00 46.31 84 GLY A O 1
ATOM 672 N N . GLY A 1 85 ? 48.080 -23.653 13.855 1.00 49.50 85 GLY A N 1
ATOM 673 C CA . GLY A 1 85 ? 48.798 -24.471 14.840 1.00 49.50 85 GLY A CA 1
ATOM 674 C C . GLY A 1 85 ? 49.065 -25.845 14.207 1.00 49.50 85 GLY A C 1
ATOM 675 O O . GLY A 1 85 ? 48.247 -26.248 13.379 1.00 49.50 85 GLY A O 1
ATOM 676 N N . PRO A 1 86 ? 50.156 -26.577 14.534 1.00 54.47 86 PRO A N 1
ATOM 677 C CA . PRO A 1 86 ? 50.753 -26.684 15.871 1.00 54.47 86 PRO A CA 1
ATOM 678 C C . PRO A 1 86 ? 52.307 -26.556 15.964 1.00 54.47 86 PRO A C 1
ATOM 680 O O . PRO A 1 86 ? 53.016 -26.515 14.966 1.00 54.47 86 PRO A O 1
ATOM 683 N N . ILE A 1 87 ? 52.754 -26.483 17.231 1.00 48.31 87 ILE A N 1
ATOM 684 C CA . ILE A 1 87 ? 54.067 -26.620 17.945 1.00 48.31 87 ILE A CA 1
ATOM 685 C C . ILE A 1 87 ? 55.080 -27.651 17.339 1.00 48.31 87 ILE A C 1
ATOM 687 O O . ILE A 1 87 ? 54.628 -28.420 16.494 1.00 48.31 87 ILE A O 1
ATOM 691 N N . PRO A 1 88 ? 56.333 -27.915 17.831 1.00 56.66 88 PRO A N 1
ATOM 692 C CA . PRO A 1 88 ? 57.407 -27.196 18.588 1.00 56.66 88 PRO A CA 1
ATOM 693 C C . PRO A 1 88 ? 58.841 -27.314 17.960 1.00 56.66 88 PRO A C 1
ATOM 695 O O . PRO A 1 88 ? 59.059 -28.125 17.063 1.00 56.66 88 PRO A O 1
ATOM 698 N N . ASN A 1 89 ? 59.842 -26.591 18.502 1.00 42.97 89 ASN A N 1
ATOM 699 C CA . ASN A 1 89 ? 61.159 -27.122 18.951 1.00 42.97 89 ASN A CA 1
ATOM 700 C C . ASN A 1 89 ? 61.829 -26.108 19.892 1.00 42.97 89 ASN A C 1
ATOM 702 O O . ASN A 1 89 ? 61.981 -24.943 19.460 1.00 42.97 89 ASN A O 1
#

Foldseek 3Di:
DDPPPPPCPDPFDKDKDWDFDPDPVGWIWIFIDTPPDPDTPDTDPDTHPDRVVRVVVSVVVVCVVPPPDPPPPPPDDDPPPVPDDDDDD

Secondary structure (DSSP, 8-state):
--------PPP--EEEEEEE-SSSS--EEEEEEETT-SSEEEE-SS-BSSHHHHHHHHHHHHHHHHS--STT--S--------------

Radius of gyration: 23.6 Å; chains: 1; bounding box: 79×34×58 Å

Sequence (89 aa):
MNGQQTGWRPPRRFSVTVQRLARPPMPWTWTIHEDDATEPYHRSSRFYGSAEEAWAVGRAMLTRLTGPNPVTRTGGTRCEVSEGGPIPN